Protein AF-A0A9W8FJX2-F1 (afdb_monomer_lite)

Sequence (153 aa):
MESRVFHNTRHTEKTTVYKQEPRLASATIDRETVQAELVVGYPPFFERYTSQVAIERPWRITATAAPNGGIFKHMKTVWEFAETRSDMSSAPSGLVARTCSTKEAHAQTLVRFTIEYEFVSVLHAQAASLVFDKMAKTNLAAYLDRCRELYDK

pLDDT: mean 77.76, std 15.72, range [42.59, 96.56]

Foldseek 3Di:
DDKAWDPPFKDWDWDFDDDPDDDDDTDIWIKIWTKMWDWDDDPPDTDIFIWIWIQTPPFKIKTWTDPPGTQWNTKIKMKGKDWDFPPDDDDPPDDPCPDDDDPDRDTDIDIDIDMDTDGPDPVCVVVCVVCVVVSSVVVVVVVVVVCCVVPVD

Structure (mmCIF, N/CA/C/O backbone):
data_AF-A0A9W8FJX2-F1
#
_entry.id   AF-A0A9W8FJX2-F1
#
loop_
_atom_site.group_PDB
_atom_site.id
_atom_site.type_symbol
_atom_site.label_atom_id
_atom_site.label_alt_id
_atom_site.label_comp_id
_atom_site.label_asym_id
_atom_site.label_entity_id
_atom_site.label_seq_id
_atom_site.pdbx_PDB_ins_code
_atom_site.Cartn_x
_atom_site.Cartn_y
_atom_site.Cartn_z
_atom_site.occupancy
_atom_site.B_iso_or_equiv
_atom_site.auth_seq_id
_atom_site.auth_comp_id
_atom_site.auth_asym_id
_atom_site.auth_atom_id
_atom_site.pdbx_PDB_model_num
ATOM 1 N N . MET A 1 1 ? -9.880 -13.824 -0.029 1.00 56.34 1 MET A N 1
ATOM 2 C CA . MET A 1 1 ? -10.154 -12.462 0.480 1.00 56.34 1 MET A CA 1
ATOM 3 C C . MET A 1 1 ? -9.655 -11.515 -0.584 1.00 56.34 1 MET A C 1
ATOM 5 O O . MET A 1 1 ? -8.465 -11.542 -0.859 1.00 56.34 1 MET A O 1
ATOM 9 N N . GLU A 1 2 ? -10.547 -10.793 -1.253 1.00 70.62 2 GLU A N 1
ATOM 10 C CA . GLU A 1 2 ? -10.183 -9.996 -2.428 1.00 70.62 2 GLU A CA 1
ATOM 11 C C . GLU A 1 2 ? -10.366 -8.510 -2.135 1.00 70.62 2 GLU A C 1
ATOM 13 O O . GLU A 1 2 ? -11.401 -8.097 -1.613 1.00 70.62 2 GLU A O 1
ATOM 18 N N . SER A 1 3 ? -9.340 -7.725 -2.461 1.00 79.50 3 SER A N 1
ATOM 19 C CA . SER A 1 3 ? -9.429 -6.268 -2.536 1.00 79.50 3 SER A CA 1
ATOM 20 C C . SER A 1 3 ? -10.190 -5.873 -3.804 1.00 79.50 3 SER A C 1
ATOM 22 O O . SER A 1 3 ? -10.051 -6.529 -4.839 1.00 79.50 3 SER A O 1
ATOM 24 N N . ARG A 1 4 ? -10.970 -4.789 -3.758 1.00 87.56 4 ARG A N 1
ATOM 25 C CA . ARG A 1 4 ? -11.827 -4.362 -4.877 1.00 87.56 4 ARG A CA 1
ATOM 26 C C . ARG A 1 4 ? -11.644 -2.885 -5.195 1.00 87.56 4 ARG A C 1
ATOM 28 O O . ARG A 1 4 ? -11.802 -2.038 -4.327 1.00 87.56 4 ARG A O 1
ATOM 35 N N . VAL A 1 5 ? -11.404 -2.562 -6.464 1.00 87.06 5 VAL A N 1
ATOM 36 C CA . VAL A 1 5 ? -11.401 -1.172 -6.951 1.00 87.06 5 VAL A CA 1
ATOM 37 C C . VAL A 1 5 ? -12.836 -0.706 -7.220 1.00 87.06 5 VAL A C 1
ATOM 39 O O . VAL A 1 5 ? -13.631 -1.413 -7.851 1.00 87.06 5 VAL A O 1
ATOM 42 N N . PHE A 1 6 ? -13.189 0.494 -6.766 1.00 87.38 6 PHE A N 1
ATOM 43 C CA . PHE A 1 6 ? -14.484 1.103 -7.049 1.00 87.38 6 PHE A CA 1
ATOM 44 C C . PHE A 1 6 ? -14.481 1.721 -8.446 1.00 87.38 6 PHE A C 1
ATOM 46 O O . PHE A 1 6 ? -13.734 2.651 -8.744 1.00 87.38 6 PHE A O 1
ATOM 53 N N . HIS A 1 7 ? -15.343 1.200 -9.317 1.00 79.81 7 HIS A N 1
ATOM 54 C CA . HIS A 1 7 ? -15.249 1.408 -10.764 1.00 79.81 7 HIS A CA 1
ATOM 55 C C . HIS A 1 7 ? -15.545 2.861 -11.190 1.00 79.81 7 HIS A C 1
ATOM 57 O O . HIS A 1 7 ? -15.069 3.298 -12.231 1.00 79.81 7 HIS A O 1
ATOM 63 N N . ASN A 1 8 ? -16.241 3.634 -10.347 1.00 81.38 8 ASN A N 1
ATOM 64 C CA . ASN A 1 8 ? -16.649 5.019 -10.622 1.00 81.38 8 ASN A CA 1
ATOM 65 C C . ASN A 1 8 ? -15.775 6.070 -9.916 1.00 81.38 8 ASN A C 1
ATOM 67 O O . ASN A 1 8 ? -16.187 7.215 -9.766 1.00 81.38 8 ASN A O 1
ATOM 71 N N . THR A 1 9 ? -14.591 5.685 -9.435 1.00 83.75 9 THR A N 1
ATOM 72 C CA . THR A 1 9 ? -13.710 6.573 -8.650 1.00 83.75 9 THR A CA 1
ATOM 73 C C . THR A 1 9 ? -12.393 6.888 -9.351 1.00 83.75 9 THR A C 1
ATOM 75 O O . THR A 1 9 ? -11.516 7.519 -8.765 1.00 83.75 9 THR A O 1
ATOM 78 N N . ARG A 1 10 ? -12.248 6.439 -10.604 1.00 87.00 10 ARG A N 1
ATOM 79 C CA . ARG A 1 10 ? -11.054 6.661 -11.414 1.00 87.00 10 ARG A CA 1
ATOM 80 C C . ARG A 1 10 ? -11.005 8.100 -11.917 1.00 87.00 10 ARG A C 1
ATOM 82 O O . ARG A 1 10 ? -11.896 8.534 -12.640 1.00 87.00 10 ARG A O 1
ATOM 89 N N . HIS A 1 11 ? -9.922 8.791 -11.594 1.00 86.62 11 HIS A N 1
ATOM 90 C CA . HIS A 1 11 ? -9.579 10.103 -12.124 1.00 86.62 11 HIS A CA 1
ATOM 91 C C . HIS A 1 11 ? -8.160 10.068 -12.701 1.00 86.62 11 HIS A C 1
ATOM 93 O O . HIS A 1 11 ? -7.304 9.328 -12.216 1.00 86.62 11 HIS A O 1
ATOM 99 N N . THR A 1 12 ? -7.894 10.836 -13.756 1.00 83.94 12 THR A N 1
ATOM 100 C CA . THR A 1 12 ? -6.582 10.874 -14.416 1.00 83.94 12 THR A CA 1
ATOM 101 C C . THR A 1 12 ? -6.168 12.313 -14.675 1.00 83.94 12 THR A C 1
ATOM 103 O O . THR A 1 12 ? -6.967 13.125 -15.128 1.00 83.94 12 THR A O 1
ATOM 106 N N . GLU A 1 13 ? -4.908 12.616 -14.397 1.00 84.25 13 GLU A N 1
ATOM 107 C CA . GLU A 1 13 ? -4.288 13.921 -14.574 1.00 84.25 13 GLU A CA 1
ATOM 108 C C . GLU A 1 13 ? -2.930 13.732 -15.265 1.00 84.25 13 GLU A C 1
ATOM 110 O O . GLU A 1 13 ? -2.184 12.806 -14.941 1.00 84.25 13 GLU A O 1
ATOM 115 N N . LYS A 1 14 ? -2.611 14.597 -16.232 1.00 79.62 14 LYS A N 1
ATOM 116 C CA . LYS A 1 14 ? -1.293 14.642 -16.877 1.00 79.62 14 LYS A CA 1
ATOM 117 C C . LYS A 1 14 ? -0.613 15.949 -16.508 1.00 79.62 14 LYS A C 1
ATOM 119 O O . LYS A 1 14 ? -1.107 17.016 -16.865 1.00 79.62 14 LYS A O 1
ATOM 124 N N . THR A 1 15 ? 0.531 15.871 -15.841 1.00 74.56 15 THR A N 1
ATOM 125 C CA . THR A 1 15 ? 1.327 17.053 -15.496 1.00 74.56 15 THR A CA 1
ATOM 126 C C . THR A 1 15 ? 2.642 17.014 -16.262 1.00 74.56 15 THR A C 1
ATOM 128 O O . THR A 1 15 ? 3.440 16.089 -16.106 1.00 74.56 15 THR A O 1
ATOM 131 N N . THR A 1 16 ? 2.887 18.028 -17.092 1.00 70.88 16 THR A N 1
ATOM 132 C CA . THR A 1 16 ? 4.189 18.224 -17.741 1.00 70.88 16 THR A CA 1
ATOM 133 C C . THR A 1 16 ? 5.070 19.043 -16.812 1.00 70.88 16 THR A C 1
ATOM 135 O O . THR A 1 16 ? 4.815 20.226 -16.591 1.00 70.88 16 THR A O 1
ATOM 138 N N . VAL A 1 17 ? 6.108 18.418 -16.258 1.00 67.31 17 VAL A N 1
ATOM 139 C CA . VAL A 1 17 ? 7.098 19.117 -15.439 1.00 67.31 17 VAL A CA 1
ATOM 140 C C . VAL A 1 17 ? 8.199 19.633 -16.360 1.00 67.31 17 VAL A C 1
ATOM 142 O O . VAL A 1 17 ? 8.946 18.858 -16.964 1.00 67.31 17 VAL A O 1
ATOM 145 N N . TYR A 1 18 ? 8.303 20.955 -16.468 1.00 53.72 18 TYR A N 1
ATOM 146 C CA . TYR A 1 18 ? 9.411 21.607 -17.159 1.00 53.72 18 TYR A CA 1
ATOM 147 C C . TYR A 1 18 ? 10.620 21.651 -16.221 1.00 53.72 18 TYR A C 1
ATOM 149 O O . TYR A 1 18 ? 10.575 22.296 -15.174 1.00 53.72 18 TYR A O 1
ATOM 157 N N . LYS A 1 19 ? 11.710 20.964 -16.580 1.00 56.81 19 LYS A N 1
ATOM 158 C CA . LYS A 1 19 ? 13.000 21.168 -15.912 1.00 56.81 19 LYS A CA 1
ATOM 159 C C . LYS A 1 19 ? 13.589 22.492 -16.389 1.00 56.81 19 LYS A C 1
ATOM 161 O O . LYS A 1 19 ? 13.761 22.709 -17.584 1.00 56.81 19 LYS A O 1
ATOM 166 N N . GLN A 1 20 ? 13.892 23.372 -15.445 1.00 45.81 20 GLN A N 1
ATOM 167 C CA . GLN A 1 20 ? 14.436 24.703 -15.689 1.00 45.81 20 GLN A CA 1
ATOM 168 C C . GLN A 1 20 ? 15.954 24.619 -15.943 1.00 45.81 20 GLN A C 1
ATOM 170 O O . GLN A 1 20 ? 16.742 25.130 -15.166 1.00 45.81 20 GLN A O 1
ATOM 175 N N . GLU A 1 21 ? 16.363 23.922 -17.006 1.00 51.66 21 GLU A N 1
ATOM 176 C CA . GLU A 1 21 ? 17.735 23.873 -17.538 1.00 51.66 21 GLU A CA 1
ATOM 177 C C . GLU A 1 21 ? 17.668 23.486 -19.032 1.00 51.66 21 GLU A C 1
ATOM 179 O O . GLU A 1 21 ? 16.953 22.547 -19.386 1.00 51.66 21 GLU A O 1
ATOM 184 N N . PRO A 1 22 ? 18.392 24.162 -19.945 1.00 49.38 22 PRO A N 1
ATOM 185 C CA . PRO A 1 22 ? 18.085 24.159 -21.382 1.00 49.38 22 PRO A CA 1
ATOM 186 C C . PRO A 1 22 ? 18.428 22.862 -22.151 1.00 49.38 22 PRO A C 1
ATOM 188 O O . PRO A 1 22 ? 18.486 22.893 -23.378 1.00 49.38 22 PRO A O 1
ATOM 191 N N . ARG A 1 23 ? 18.681 21.720 -21.488 1.00 47.72 23 ARG A N 1
ATOM 192 C CA . ARG A 1 23 ? 19.114 20.476 -22.167 1.00 47.72 23 ARG A CA 1
ATOM 193 C C . ARG A 1 23 ? 18.484 19.152 -21.723 1.00 47.72 23 ARG A C 1
ATOM 195 O O . ARG A 1 23 ? 18.880 18.127 -22.268 1.00 47.72 23 ARG A O 1
ATOM 202 N N . LEU A 1 24 ? 17.506 19.108 -20.817 1.00 50.69 24 LEU A N 1
ATOM 203 C CA . LEU A 1 24 ? 16.861 17.832 -20.462 1.00 50.69 24 LEU A CA 1
ATOM 204 C C . LEU A 1 24 ? 15.349 17.852 -20.690 1.00 50.69 24 LEU A C 1
ATOM 206 O O . LEU A 1 24 ? 14.656 18.776 -20.281 1.00 50.69 24 LEU A O 1
ATOM 210 N N . ALA A 1 25 ? 14.880 16.798 -21.363 1.00 54.34 25 ALA A N 1
ATOM 211 C CA . ALA A 1 25 ? 13.507 16.565 -21.791 1.00 54.34 25 ALA A CA 1
ATOM 212 C C . ALA A 1 25 ? 12.464 16.852 -20.696 1.00 54.34 25 ALA A C 1
ATOM 214 O O . ALA A 1 25 ? 12.661 16.524 -19.524 1.00 54.34 25 ALA A O 1
ATOM 215 N N . SER A 1 26 ? 11.328 17.426 -21.100 1.00 58.50 26 SER A N 1
ATOM 216 C CA . SER A 1 26 ? 10.133 17.544 -20.264 1.00 58.50 26 SER A CA 1
ATOM 217 C C . SER A 1 26 ? 9.670 16.154 -19.828 1.00 58.50 26 SER A C 1
ATOM 219 O O . SER A 1 26 ? 9.426 15.296 -20.678 1.00 58.50 26 SER A O 1
ATOM 221 N N . ALA A 1 27 ? 9.533 15.928 -18.523 1.00 66.50 27 ALA A N 1
ATOM 222 C CA . ALA A 1 27 ? 8.962 14.690 -18.009 1.00 66.50 27 ALA A CA 1
ATOM 223 C C . ALA A 1 27 ? 7.443 14.861 -17.887 1.00 66.50 27 ALA A C 1
ATOM 225 O O . ALA A 1 27 ? 6.967 15.754 -17.183 1.00 66.50 27 ALA A O 1
ATOM 226 N N . THR A 1 28 ? 6.680 14.018 -18.579 1.00 70.69 28 THR A N 1
ATOM 227 C CA . THR A 1 28 ? 5.230 13.917 -18.385 1.00 70.69 28 THR A CA 1
ATOM 228 C C . THR A 1 28 ? 4.962 12.885 -17.300 1.00 70.69 28 THR A C 1
ATOM 230 O O . THR A 1 28 ? 5.368 11.732 -17.434 1.00 70.69 28 THR A O 1
ATOM 233 N N . ILE A 1 29 ? 4.293 13.300 -16.227 1.00 75.88 29 ILE A N 1
ATOM 234 C CA . ILE A 1 29 ? 3.828 12.397 -15.176 1.00 75.88 29 ILE A CA 1
ATOM 235 C C . ILE A 1 29 ? 2.350 12.124 -15.433 1.00 75.88 29 ILE A C 1
ATOM 237 O O . ILE A 1 29 ? 1.520 13.034 -15.369 1.00 75.88 29 ILE A O 1
ATOM 241 N N . ASP A 1 30 ? 2.037 10.863 -15.723 1.00 85.31 30 ASP A N 1
ATOM 242 C CA . ASP A 1 30 ? 0.665 10.374 -15.793 1.00 85.31 30 ASP A CA 1
ATOM 243 C C . ASP A 1 30 ? 0.250 9.925 -14.389 1.00 85.31 30 ASP A C 1
ATOM 245 O O . ASP A 1 30 ? 0.770 8.933 -13.857 1.00 85.31 30 ASP A O 1
ATOM 249 N N . ARG A 1 31 ? -0.680 10.668 -13.784 1.00 90.38 31 ARG A N 1
ATOM 250 C CA . ARG A 1 31 ? -1.225 10.378 -12.461 1.00 90.38 31 ARG A CA 1
ATOM 251 C C . ARG A 1 31 ? -2.652 9.870 -12.581 1.00 90.38 31 ARG A C 1
ATOM 253 O O . ARG A 1 31 ? -3.509 10.504 -13.183 1.00 90.38 31 ARG A O 1
ATOM 260 N N . GLU A 1 32 ? -2.925 8.735 -11.963 1.00 93.12 32 GLU A N 1
ATOM 261 C CA . GLU A 1 32 ? -4.256 8.145 -11.868 1.00 93.12 32 GLU A CA 1
ATOM 262 C C . GLU A 1 32 ? -4.623 8.001 -10.391 1.00 93.12 32 GLU A C 1
ATOM 264 O O . GLU A 1 32 ? -3.797 7.578 -9.586 1.00 93.12 32 GLU A O 1
ATOM 269 N N . THR A 1 33 ? -5.845 8.349 -10.007 1.00 93.19 33 THR A N 1
ATOM 270 C CA . THR A 1 33 ? -6.354 8.097 -8.658 1.00 93.19 33 THR A CA 1
ATOM 271 C C . THR A 1 33 ? -7.600 7.232 -8.722 1.00 93.19 33 THR A C 1
ATOM 273 O O . THR A 1 33 ? -8.446 7.417 -9.589 1.00 93.19 33 THR A O 1
ATOM 276 N N . VAL A 1 34 ? -7.702 6.259 -7.821 1.00 94.12 34 VAL A N 1
ATOM 277 C CA . VAL A 1 34 ? -8.862 5.372 -7.661 1.00 94.12 34 VAL A CA 1
ATOM 278 C C . VAL A 1 34 ? -9.133 5.167 -6.178 1.00 94.12 34 VAL A C 1
ATOM 280 O O . VAL A 1 34 ? -8.220 5.266 -5.361 1.00 94.12 34 VAL A O 1
ATOM 283 N N . GLN A 1 35 ? -10.364 4.850 -5.810 1.00 93.38 35 GLN A N 1
ATOM 284 C CA . GLN A 1 35 ? -10.663 4.310 -4.491 1.00 93.38 35 GLN A CA 1
ATOM 285 C C . GLN A 1 35 ? -10.756 2.792 -4.567 1.00 93.38 35 GLN A C 1
ATOM 287 O O . GLN A 1 35 ? -11.317 2.228 -5.511 1.00 93.38 35 GLN A O 1
ATOM 292 N N . ALA A 1 36 ? -10.198 2.128 -3.566 1.00 91.50 36 ALA A N 1
ATOM 293 C CA . ALA A 1 36 ? -10.227 0.684 -3.459 1.00 91.50 36 ALA A CA 1
ATOM 294 C C . ALA A 1 36 ? -10.522 0.264 -2.025 1.00 91.50 36 ALA A C 1
ATOM 296 O O . ALA A 1 36 ? -9.996 0.833 -1.072 1.00 91.50 36 ALA A O 1
ATOM 297 N N . GLU A 1 37 ? -11.340 -0.764 -1.880 1.00 90.50 37 GLU A N 1
ATOM 298 C CA . GLU A 1 37 ? -11.462 -1.508 -0.643 1.00 90.50 37 GLU A CA 1
ATOM 299 C C . GLU A 1 37 ? -10.275 -2.465 -0.533 1.00 90.50 37 GLU A C 1
ATOM 301 O O . GLU A 1 37 ? -10.072 -3.326 -1.395 1.00 90.50 37 GLU A O 1
ATOM 306 N N . LEU A 1 38 ? -9.482 -2.293 0.518 1.00 87.31 38 LEU A N 1
ATOM 307 C CA . LEU A 1 38 ? -8.322 -3.112 0.823 1.00 87.31 38 LEU A CA 1
ATOM 308 C C . LEU A 1 38 ? -8.612 -3.962 2.055 1.00 87.31 38 LEU A C 1
ATOM 310 O O . LEU A 1 38 ? -9.261 -3.517 3.002 1.00 87.31 38 LEU A O 1
ATOM 314 N N . VAL A 1 39 ? -8.101 -5.189 2.043 1.00 82.00 39 VAL A N 1
ATOM 315 C CA . VAL A 1 39 ? -8.193 -6.109 3.177 1.00 82.00 39 VAL A CA 1
ATOM 316 C C . VAL A 1 39 ? -6.795 -6.351 3.729 1.00 82.00 39 VAL A C 1
ATOM 318 O O . VAL A 1 39 ? -5.887 -6.741 2.996 1.00 82.00 39 VAL A O 1
ATOM 321 N N . VAL A 1 40 ? -6.628 -6.150 5.032 1.00 75.88 40 VAL A N 1
ATOM 322 C CA . VAL A 1 40 ? -5.454 -6.593 5.785 1.00 75.88 40 VAL A CA 1
ATOM 323 C C . VAL A 1 40 ? -5.870 -7.812 6.593 1.00 75.88 40 VAL A C 1
ATOM 325 O O . VAL A 1 40 ? -6.675 -7.714 7.515 1.00 75.88 40 VAL A O 1
ATOM 328 N N . GLY A 1 41 ? -5.343 -8.974 6.206 1.00 68.25 41 GLY A N 1
ATOM 329 C CA . GLY A 1 41 ? -5.579 -10.239 6.891 1.00 68.25 41 GLY A CA 1
ATOM 330 C C . GLY A 1 41 ? -4.305 -10.745 7.549 1.00 68.25 41 GLY A C 1
ATOM 331 O O . GLY A 1 41 ? -3.390 -11.193 6.863 1.00 68.25 41 GLY A O 1
ATOM 332 N N . TYR A 1 42 ? -4.251 -10.698 8.875 1.00 65.00 42 TYR A N 1
ATOM 333 C CA . TYR A 1 42 ? -3.224 -11.364 9.660 1.00 65.00 42 TYR A CA 1
ATOM 334 C C . TYR A 1 42 ? -3.765 -11.681 11.060 1.00 65.00 42 TYR A C 1
ATOM 336 O O . TYR A 1 42 ? -4.032 -10.743 11.805 1.00 65.00 42 TYR A O 1
ATOM 344 N N . PRO A 1 43 ? -3.890 -12.956 11.473 1.00 59.72 43 PRO A N 1
ATOM 345 C CA . PRO A 1 43 ? -4.413 -13.301 12.794 1.00 59.72 43 PRO A CA 1
ATOM 346 C C . PRO A 1 43 ? -3.708 -12.530 13.930 1.00 59.72 43 PRO A C 1
ATOM 348 O O . PRO A 1 43 ? -2.478 -12.572 14.006 1.00 59.72 43 PRO A O 1
ATOM 351 N N . PRO A 1 44 ? -4.446 -11.838 14.821 1.00 61.06 44 PRO A N 1
ATOM 352 C CA . PRO A 1 44 ? -5.905 -11.872 14.992 1.00 61.06 44 PRO A CA 1
ATOM 353 C C . PRO A 1 44 ? -6.703 -10.823 14.185 1.00 61.06 44 PRO A C 1
ATOM 355 O O . PRO A 1 44 ? -7.926 -10.795 14.288 1.00 61.06 44 PRO A O 1
ATOM 358 N N . PHE A 1 45 ? -6.059 -9.959 13.402 1.00 67.25 45 PHE A N 1
ATOM 359 C CA . PHE A 1 45 ? -6.696 -8.853 12.685 1.00 67.25 45 PHE A CA 1
ATOM 360 C C . PHE A 1 45 ? -7.134 -9.239 11.276 1.00 67.25 45 PHE A C 1
ATOM 362 O O . PHE A 1 45 ? -6.339 -9.650 10.433 1.00 67.25 45 PHE A O 1
ATOM 369 N N . PHE A 1 46 ? -8.415 -9.038 11.004 1.00 75.88 46 PHE A N 1
ATOM 370 C CA . PHE A 1 46 ? -8.973 -9.089 9.663 1.00 75.88 46 PHE A CA 1
ATOM 371 C C . PHE A 1 46 ? -9.772 -7.818 9.463 1.00 75.88 46 PHE A C 1
ATOM 373 O O . PHE A 1 46 ? -10.942 -7.754 9.827 1.00 75.88 46 PHE A O 1
ATOM 380 N N . GLU A 1 47 ? -9.108 -6.802 8.924 1.00 78.56 47 GLU A N 1
ATOM 381 C CA . GLU A 1 47 ? -9.712 -5.492 8.740 1.00 78.56 47 GLU A CA 1
ATOM 382 C C . GLU A 1 47 ? -9.859 -5.178 7.261 1.00 78.56 47 GLU A C 1
ATOM 384 O O . GLU A 1 47 ? -8.950 -5.387 6.452 1.00 78.56 47 GLU A O 1
ATOM 389 N N . ARG A 1 48 ? -11.011 -4.617 6.928 1.00 86.94 48 ARG A N 1
ATOM 390 C CA . ARG A 1 48 ? -11.311 -4.062 5.622 1.00 86.94 48 ARG A CA 1
ATOM 391 C C . ARG A 1 48 ? -11.429 -2.554 5.758 1.00 86.94 48 ARG A C 1
ATOM 393 O O . ARG A 1 48 ? -12.174 -2.076 6.603 1.00 86.94 48 ARG A O 1
ATOM 400 N N . TYR A 1 49 ? -10.732 -1.820 4.904 1.00 87.38 49 TYR A N 1
ATOM 401 C CA . TYR A 1 49 ? -10.791 -0.364 4.883 1.00 87.38 49 TYR A CA 1
ATOM 402 C C . TYR A 1 49 ? -10.773 0.147 3.450 1.00 87.38 49 TYR A C 1
ATOM 404 O O . TYR A 1 49 ? -10.224 -0.475 2.541 1.00 87.38 49 TYR A O 1
ATOM 412 N N . THR A 1 50 ? -11.379 1.309 3.241 1.00 91.25 50 THR A N 1
ATOM 413 C CA . THR A 1 50 ? -11.299 1.998 1.953 1.00 91.25 50 THR A CA 1
ATOM 414 C C . THR A 1 50 ? -10.030 2.834 1.902 1.00 91.25 50 THR A C 1
ATOM 416 O O . THR A 1 50 ? -9.704 3.535 2.857 1.00 91.25 50 THR A O 1
ATOM 419 N N . SER A 1 51 ? -9.325 2.788 0.778 1.00 91.94 51 SER A N 1
ATOM 420 C CA . SER A 1 51 ? -8.138 3.585 0.510 1.00 91.94 51 SER A CA 1
ATOM 421 C C . SER A 1 51 ? -8.303 4.410 -0.759 1.00 91.94 51 SER A C 1
ATOM 423 O O . SER A 1 51 ? -8.823 3.932 -1.767 1.00 91.94 51 SER A O 1
ATOM 425 N N . GLN A 1 52 ? -7.815 5.648 -0.716 1.00 94.38 52 GLN A N 1
ATOM 426 C CA . GLN A 1 52 ? -7.502 6.420 -1.906 1.00 94.38 52 GLN A CA 1
ATOM 427 C C . GLN A 1 52 ? -6.125 5.983 -2.415 1.00 94.38 52 GLN A C 1
ATOM 429 O O . GLN A 1 52 ? -5.108 6.185 -1.752 1.00 94.38 52 GLN A O 1
ATOM 434 N N . VAL A 1 53 ? -6.102 5.398 -3.606 1.00 94.94 53 VAL A N 1
ATOM 435 C CA . VAL A 1 53 ? -4.898 4.947 -4.297 1.00 94.94 53 VAL A CA 1
ATOM 436 C C . VAL A 1 53 ? -4.534 5.972 -5.363 1.00 94.94 53 VAL A C 1
ATOM 438 O O . VAL A 1 53 ? -5.367 6.332 -6.189 1.00 94.94 53 VAL A O 1
ATOM 441 N N . ALA A 1 54 ? -3.295 6.444 -5.341 1.00 95.19 54 ALA A N 1
ATOM 442 C CA . ALA A 1 54 ? -2.681 7.279 -6.358 1.00 95.19 54 ALA A CA 1
ATOM 443 C C . ALA A 1 54 ? -1.575 6.485 -7.058 1.00 95.19 54 ALA A C 1
ATOM 445 O O . ALA A 1 54 ? -0.725 5.882 -6.408 1.00 95.19 54 ALA A O 1
ATOM 446 N N . ILE A 1 55 ? -1.591 6.495 -8.381 1.00 94.19 55 ILE A N 1
ATOM 447 C CA . ILE A 1 55 ? -0.664 5.793 -9.259 1.00 94.19 55 ILE A CA 1
ATOM 448 C C . ILE A 1 55 ? 0.053 6.866 -10.071 1.00 94.19 55 ILE A C 1
ATOM 450 O O . ILE A 1 55 ? -0.571 7.565 -10.864 1.00 94.19 55 ILE A O 1
ATOM 454 N N . GLU A 1 56 ? 1.353 6.997 -9.866 1.00 93.19 56 GLU A N 1
ATOM 455 C CA . GLU A 1 56 ? 2.251 7.865 -10.623 1.00 93.19 56 GLU A CA 1
ATOM 456 C C . GLU A 1 56 ? 3.097 6.966 -11.523 1.00 93.19 56 GLU A C 1
ATOM 458 O O . GLU A 1 56 ? 4.016 6.272 -11.072 1.00 93.19 56 GLU A O 1
ATOM 463 N N . ARG A 1 57 ? 2.740 6.907 -12.806 1.00 87.12 57 ARG A N 1
ATOM 464 C CA . ARG A 1 57 ? 3.380 5.967 -13.727 1.00 87.12 57 ARG A CA 1
ATOM 465 C C . ARG A 1 57 ? 4.755 6.472 -14.175 1.00 87.12 57 ARG A C 1
ATOM 467 O O . ARG A 1 57 ? 4.883 7.662 -14.454 1.00 87.12 57 ARG A O 1
ATOM 474 N N . PRO A 1 58 ? 5.728 5.560 -14.382 1.00 87.94 58 PRO A N 1
ATOM 475 C CA . PRO A 1 58 ? 5.729 4.123 -14.041 1.00 87.94 58 PRO A CA 1
ATOM 476 C C . PRO A 1 58 ? 6.197 3.761 -12.616 1.00 87.94 58 PRO A C 1
ATOM 478 O O . PRO A 1 58 ? 6.187 2.583 -12.273 1.00 87.94 58 PRO A O 1
ATOM 481 N N . TRP A 1 59 ? 6.654 4.714 -11.803 1.00 90.06 59 TRP A N 1
ATOM 482 C CA . TRP A 1 59 ? 7.551 4.404 -10.681 1.00 90.06 59 TRP A CA 1
ATOM 483 C C . TRP A 1 59 ? 6.912 4.382 -9.293 1.00 90.06 59 TRP A C 1
ATOM 485 O O . TRP A 1 59 ? 7.582 3.917 -8.376 1.00 90.06 59 TRP A O 1
ATOM 495 N N . ARG A 1 60 ? 5.687 4.880 -9.069 1.00 93.62 60 ARG A N 1
ATOM 496 C CA . ARG A 1 60 ? 5.153 4.981 -7.698 1.00 93.62 60 ARG A CA 1
ATOM 497 C C . ARG A 1 60 ? 3.658 4.713 -7.583 1.00 93.62 60 ARG A C 1
ATOM 499 O O . ARG A 1 60 ? 2.853 5.170 -8.387 1.00 93.62 60 ARG A O 1
ATOM 506 N N . ILE A 1 61 ? 3.279 4.012 -6.518 1.00 95.75 61 ILE A N 1
ATOM 507 C CA . ILE A 1 61 ? 1.890 3.824 -6.094 1.00 95.75 61 ILE A CA 1
ATOM 508 C C . ILE A 1 61 ? 1.794 4.177 -4.612 1.00 95.75 61 ILE A C 1
ATOM 510 O O . ILE A 1 61 ? 2.531 3.634 -3.796 1.00 95.75 61 ILE A O 1
ATOM 514 N N . THR A 1 62 ? 0.870 5.063 -4.256 1.00 96.56 62 THR A N 1
ATOM 515 C CA . THR A 1 62 ? 0.576 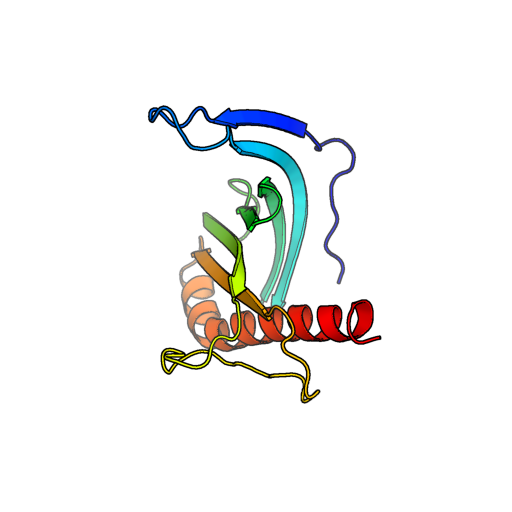5.437 -2.868 1.00 96.56 62 THR A CA 1
ATOM 516 C C . THR A 1 62 ? -0.870 5.097 -2.557 1.00 96.56 62 THR A C 1
ATOM 518 O O . THR A 1 62 ? -1.767 5.605 -3.217 1.00 96.56 62 THR A O 1
ATOM 521 N N . ALA A 1 63 ? -1.115 4.274 -1.545 1.00 94.81 63 ALA A N 1
ATOM 522 C CA . ALA A 1 63 ? -2.454 3.988 -1.046 1.00 94.81 63 ALA A CA 1
ATOM 523 C C . ALA A 1 63 ? -2.582 4.547 0.370 1.00 94.81 63 ALA A C 1
ATOM 525 O O . ALA A 1 63 ? -1.825 4.149 1.250 1.00 94.81 63 ALA A O 1
ATOM 526 N N . THR A 1 64 ? -3.516 5.471 0.578 1.00 94.62 64 THR A N 1
ATOM 527 C CA . THR A 1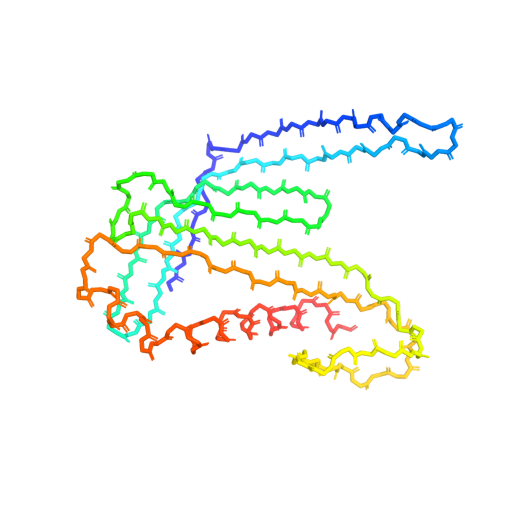 64 ? -3.796 6.087 1.882 1.00 94.62 64 THR A CA 1
ATOM 528 C C . THR A 1 64 ? -5.204 5.709 2.312 1.00 94.62 64 THR A C 1
ATOM 530 O O . THR A 1 64 ? -6.139 5.844 1.521 1.00 94.62 64 THR A O 1
ATOM 533 N N . ALA A 1 65 ? -5.383 5.199 3.527 1.00 91.81 65 ALA A N 1
ATOM 534 C CA . ALA A 1 65 ? -6.704 4.892 4.062 1.00 91.81 65 ALA A CA 1
ATOM 535 C C . ALA A 1 65 ? -7.560 6.160 4.160 1.00 91.81 65 ALA A C 1
ATOM 537 O O . ALA A 1 65 ? -7.077 7.233 4.529 1.00 91.81 65 ALA A O 1
ATOM 538 N N . ALA A 1 66 ? -8.837 6.030 3.813 1.00 87.75 66 ALA A N 1
ATOM 539 C CA . ALA A 1 66 ? -9.805 7.096 3.983 1.00 87.75 66 ALA A CA 1
ATOM 540 C C . ALA A 1 66 ? -9.971 7.419 5.482 1.00 87.75 66 ALA A C 1
ATOM 542 O O . ALA A 1 66 ? -9.924 6.505 6.314 1.00 87.75 66 ALA A O 1
ATOM 543 N N . PRO A 1 67 ? -10.195 8.695 5.842 1.00 81.38 67 PRO A N 1
ATOM 544 C CA . PRO A 1 67 ? -10.485 9.070 7.220 1.00 81.38 67 PRO A CA 1
ATOM 545 C C . PRO A 1 67 ? -11.676 8.279 7.772 1.00 81.38 67 PRO A C 1
ATOM 547 O O . PRO A 1 67 ? -12.645 8.038 7.054 1.00 81.38 67 PRO A O 1
ATOM 550 N N . ASN A 1 68 ? -11.618 7.914 9.055 1.00 76.12 68 ASN A N 1
ATOM 551 C CA . ASN A 1 68 ? -12.697 7.232 9.786 1.00 76.12 68 ASN A CA 1
ATOM 552 C C . ASN A 1 68 ? -13.121 5.863 9.208 1.00 76.12 68 ASN A C 1
ATOM 554 O O . ASN A 1 68 ? -14.197 5.366 9.531 1.00 76.12 68 ASN A O 1
ATOM 558 N N . GLY A 1 69 ? -12.298 5.251 8.353 1.00 69.44 69 GLY A N 1
ATOM 559 C CA . GLY A 1 69 ? -12.644 4.040 7.605 1.00 69.44 69 GLY A CA 1
ATOM 560 C C . GLY A 1 69 ? -12.385 2.702 8.307 1.00 69.44 69 GLY A C 1
ATOM 561 O O . GLY A 1 69 ? -12.366 1.693 7.608 1.00 69.44 69 GLY A O 1
ATOM 562 N N . GLY A 1 70 ? -12.131 2.675 9.623 1.00 77.75 70 GLY A N 1
ATOM 563 C CA . GLY A 1 70 ? -11.865 1.440 10.377 1.00 77.75 70 GLY A CA 1
ATOM 564 C C . GLY A 1 70 ? -10.986 1.648 11.615 1.00 77.75 70 GLY A C 1
ATOM 565 O O . GLY A 1 70 ? -10.966 2.727 12.209 1.00 77.75 70 GLY A O 1
ATOM 566 N N . ILE A 1 71 ? -10.219 0.621 11.990 1.00 82.75 71 ILE A N 1
ATOM 567 C CA . ILE A 1 71 ? -9.296 0.645 13.150 1.00 82.75 71 ILE A CA 1
ATOM 568 C C . ILE A 1 71 ? -8.066 1.556 12.979 1.00 82.75 71 ILE A C 1
ATOM 570 O O . ILE A 1 71 ? -7.321 1.781 13.938 1.00 82.75 71 ILE A O 1
ATOM 574 N N . PHE A 1 72 ? -7.827 2.061 11.768 1.00 84.88 72 PHE A N 1
ATOM 575 C CA . PHE A 1 72 ? -6.677 2.894 11.438 1.00 84.88 72 PHE A CA 1
ATOM 576 C C . PHE A 1 72 ? -7.023 4.374 11.594 1.00 84.88 72 PHE A C 1
ATOM 578 O O . PHE A 1 72 ? -7.879 4.905 10.890 1.00 84.88 72 PHE A O 1
ATOM 585 N N . LYS A 1 73 ? -6.295 5.061 12.475 1.00 88.31 73 LYS A N 1
ATOM 586 C CA . LYS A 1 73 ? -6.232 6.526 12.479 1.00 88.31 73 LYS A CA 1
ATOM 587 C C . LYS A 1 73 ? -5.431 7.022 11.275 1.00 88.31 73 LYS A C 1
ATOM 589 O O . LYS A 1 73 ? -5.772 8.035 10.671 1.00 88.31 73 LYS A O 1
ATOM 594 N N . HIS A 1 74 ? -4.390 6.278 10.916 1.00 89.25 74 HIS A N 1
ATOM 595 C CA . HIS A 1 74 ? -3.585 6.499 9.729 1.00 89.25 74 HIS A CA 1
ATOM 596 C C . HIS A 1 74 ? -3.138 5.152 9.159 1.00 89.25 74 HIS A C 1
ATOM 598 O O . HIS A 1 74 ? -2.758 4.254 9.904 1.00 89.25 74 HIS A O 1
ATOM 604 N N . MET A 1 75 ? -3.175 4.997 7.841 1.00 90.69 75 MET A N 1
ATOM 605 C CA . MET A 1 75 ? -2.565 3.864 7.148 1.00 90.69 75 MET A CA 1
ATOM 606 C C . MET A 1 75 ? -2.184 4.333 5.753 1.00 90.69 75 MET A C 1
ATOM 608 O O . MET A 1 75 ? -3.031 4.836 5.012 1.00 90.69 75 MET A O 1
ATOM 612 N N . LYS A 1 76 ? -0.913 4.189 5.405 1.00 93.00 76 LYS A N 1
ATOM 613 C CA . LYS A 1 76 ? -0.368 4.581 4.116 1.00 93.00 76 LYS A CA 1
ATOM 614 C C . LYS A 1 76 ? 0.668 3.566 3.670 1.00 93.00 76 LYS A C 1
ATOM 616 O O . LYS A 1 76 ? 1.598 3.245 4.400 1.00 93.00 76 LYS A O 1
ATOM 621 N N . THR A 1 77 ? 0.524 3.080 2.447 1.00 92.62 77 THR A N 1
ATOM 622 C CA . THR A 1 77 ? 1.519 2.220 1.808 1.00 92.62 77 THR A CA 1
ATOM 623 C C . THR A 1 77 ? 2.052 2.889 0.561 1.00 92.62 77 THR A C 1
ATOM 625 O O . THR A 1 77 ? 1.264 3.346 -0.269 1.00 92.62 77 THR A O 1
ATOM 628 N N . VAL A 1 78 ? 3.370 2.905 0.409 1.00 95.50 78 VAL A N 1
ATOM 629 C CA . VAL A 1 78 ? 4.046 3.426 -0.777 1.00 95.50 78 VAL A CA 1
ATOM 630 C C . VAL A 1 78 ? 4.847 2.299 -1.410 1.00 95.50 78 VAL A C 1
ATOM 632 O O . VAL A 1 78 ? 5.668 1.661 -0.751 1.00 95.50 78 VAL A O 1
ATOM 635 N N . TRP A 1 79 ? 4.593 2.070 -2.690 1.00 94.50 79 TRP A N 1
ATOM 636 C CA . TRP A 1 79 ? 5.377 1.201 -3.550 1.00 94.50 79 TRP A CA 1
ATOM 637 C C . TRP A 1 79 ? 6.151 2.069 -4.520 1.00 94.50 79 TRP A C 1
ATOM 639 O O . TRP A 1 79 ? 5.557 2.909 -5.197 1.00 94.50 79 TRP A O 1
ATOM 649 N N . GLU A 1 80 ? 7.457 1.860 -4.595 1.00 94.12 80 GLU A N 1
ATOM 650 C CA . GLU A 1 80 ? 8.325 2.556 -5.533 1.00 94.12 80 GLU A CA 1
ATOM 651 C C . GLU A 1 80 ? 9.150 1.557 -6.329 1.00 94.12 80 GLU A C 1
ATOM 653 O O . GLU A 1 80 ? 9.640 0.562 -5.790 1.00 94.12 80 GLU A O 1
ATOM 658 N N . PHE A 1 81 ? 9.316 1.853 -7.609 1.00 91.44 81 PHE A N 1
ATOM 659 C CA . PHE A 1 81 ? 9.980 1.004 -8.580 1.00 91.44 81 PHE A CA 1
ATOM 660 C C . PHE A 1 81 ? 11.082 1.808 -9.259 1.00 91.44 81 PHE A C 1
ATOM 662 O O . PHE A 1 81 ? 10.834 2.894 -9.786 1.00 91.44 81 PHE A O 1
ATOM 669 N N . ALA A 1 82 ? 12.298 1.275 -9.247 1.00 88.25 82 ALA A N 1
ATOM 670 C CA . ALA A 1 82 ? 13.443 1.873 -9.918 1.00 88.25 82 ALA A CA 1
ATOM 671 C C . ALA A 1 82 ? 14.171 0.822 -10.754 1.00 88.25 82 ALA A C 1
ATOM 673 O O . ALA A 1 82 ? 14.397 -0.298 -10.298 1.00 88.25 82 ALA A O 1
ATOM 674 N N . GLU A 1 83 ? 14.566 1.186 -11.970 1.00 84.12 83 GLU A N 1
ATOM 675 C CA . GLU A 1 83 ? 15.424 0.339 -12.793 1.00 84.12 83 GLU A CA 1
ATOM 676 C C . GLU A 1 83 ? 16.834 0.322 -12.193 1.00 84.12 83 GLU A C 1
ATOM 678 O O . GLU A 1 83 ? 17.436 1.365 -11.937 1.00 84.12 83 GLU A O 1
ATOM 683 N N . THR A 1 84 ? 17.360 -0.871 -11.948 1.00 77.06 84 THR A N 1
ATOM 684 C CA . THR A 1 84 ? 18.753 -1.096 -11.574 1.00 77.06 84 THR A CA 1
ATOM 685 C C . THR A 1 84 ? 19.429 -1.807 -12.729 1.00 77.06 84 THR A C 1
ATOM 687 O O . THR A 1 84 ? 19.056 -2.919 -13.109 1.00 77.06 84 THR A O 1
ATOM 690 N N . ARG A 1 85 ? 20.438 -1.156 -13.300 1.00 65.88 85 ARG A N 1
ATOM 691 C CA . ARG A 1 85 ? 21.340 -1.810 -14.241 1.00 65.88 85 ARG A CA 1
ATOM 692 C C . ARG A 1 85 ? 22.361 -2.567 -13.417 1.00 65.88 85 ARG A C 1
ATOM 694 O O . ARG A 1 85 ? 22.966 -2.004 -12.515 1.00 65.88 85 ARG A O 1
ATOM 701 N N . SER A 1 86 ? 22.508 -3.851 -13.698 1.00 56.81 86 SER A N 1
ATOM 702 C CA . SER A 1 86 ? 23.553 -4.681 -13.119 1.00 56.81 86 SER A CA 1
ATOM 703 C C . SER A 1 86 ? 24.891 -4.359 -13.790 1.00 56.81 86 SER A C 1
ATOM 705 O O . SER A 1 86 ? 25.483 -5.210 -14.449 1.00 56.81 86 SER A O 1
ATOM 707 N N . ASP A 1 87 ? 25.389 -3.128 -13.643 1.00 51.06 87 ASP A N 1
ATOM 708 C CA . ASP A 1 87 ? 26.834 -2.953 -13.691 1.00 51.06 87 ASP A CA 1
ATOM 709 C C . ASP A 1 87 ? 27.380 -3.413 -12.333 1.00 51.06 87 ASP A C 1
ATOM 711 O O . ASP A 1 87 ? 26.916 -3.038 -11.258 1.00 51.06 87 ASP A O 1
ATOM 715 N N . MET A 1 88 ? 28.279 -4.394 -12.354 1.00 51.34 88 MET A N 1
ATOM 716 C CA . MET A 1 88 ? 28.884 -4.904 -11.130 1.00 51.34 88 MET A CA 1
ATOM 717 C C . MET A 1 88 ? 29.642 -3.773 -10.427 1.00 51.34 88 MET A C 1
ATOM 719 O O . MET A 1 88 ? 30.774 -3.481 -10.792 1.00 51.34 88 MET A O 1
ATOM 723 N N . SER A 1 89 ? 29.063 -3.165 -9.395 1.00 48.66 89 SER A N 1
ATOM 724 C CA . SER A 1 89 ? 29.761 -2.775 -8.164 1.00 48.66 89 SER A CA 1
ATOM 725 C C . SER A 1 89 ? 28.790 -2.090 -7.201 1.00 48.66 89 SER A C 1
ATOM 727 O O . SER A 1 89 ? 28.094 -1.154 -7.561 1.00 48.66 89 SER A O 1
ATOM 729 N N . SER A 1 90 ? 28.781 -2.533 -5.942 1.00 48.09 90 SER A N 1
ATOM 730 C CA . SER A 1 90 ? 28.072 -1.927 -4.798 1.00 48.09 90 SER A CA 1
ATOM 731 C C . SER A 1 90 ? 26.553 -2.156 -4.678 1.00 48.09 90 SER A C 1
ATOM 733 O O . SER A 1 90 ? 25.749 -1.231 -4.666 1.00 48.09 90 SER A O 1
ATOM 735 N N . ALA A 1 91 ? 26.146 -3.406 -4.433 1.00 52.38 91 ALA A N 1
ATOM 736 C CA . ALA A 1 91 ? 24.884 -3.652 -3.732 1.00 52.38 91 ALA A CA 1
ATOM 737 C C . ALA A 1 91 ? 25.067 -3.340 -2.226 1.00 52.38 91 ALA A C 1
ATOM 739 O O . ALA A 1 91 ? 25.936 -3.950 -1.598 1.00 52.38 91 ALA A O 1
ATOM 740 N N . PRO A 1 92 ? 24.297 -2.418 -1.615 1.00 46.88 92 PRO A N 1
ATOM 741 C CA . PRO A 1 92 ? 24.333 -2.216 -0.171 1.00 46.88 92 PRO A CA 1
ATOM 742 C C . PRO A 1 92 ? 23.745 -3.433 0.561 1.00 46.88 92 PRO A C 1
ATOM 744 O O . PRO A 1 92 ? 22.646 -3.900 0.251 1.00 46.88 92 PRO A O 1
ATOM 747 N N . SER A 1 93 ? 24.490 -3.943 1.546 1.00 43.69 93 SER A N 1
ATOM 748 C CA . SER A 1 93 ? 24.091 -5.048 2.425 1.00 43.69 93 SER A CA 1
ATOM 749 C C . SER A 1 93 ? 22.775 -4.728 3.137 1.00 43.69 93 SER A C 1
ATOM 751 O O . SER A 1 93 ? 22.728 -3.858 4.002 1.00 43.69 93 SER A O 1
ATOM 753 N N . GLY A 1 94 ? 21.702 -5.431 2.771 1.00 50.75 94 GLY A N 1
ATOM 754 C CA . GLY A 1 94 ? 20.383 -5.278 3.398 1.00 50.75 94 GLY A CA 1
ATOM 755 C C . GLY A 1 94 ? 19.192 -5.627 2.503 1.00 50.75 94 GLY A C 1
ATOM 756 O O . GLY A 1 94 ? 18.076 -5.750 3.000 1.00 50.75 94 GLY A O 1
ATOM 757 N N . LEU A 1 95 ? 19.402 -5.812 1.197 1.00 51.28 95 LEU A N 1
ATOM 758 C CA . LEU A 1 95 ? 18.343 -6.192 0.262 1.00 51.28 95 LEU A CA 1
ATOM 759 C C . LEU A 1 95 ? 18.199 -7.713 0.150 1.00 51.28 95 LEU A C 1
ATOM 761 O O . LEU A 1 95 ? 19.154 -8.426 -0.152 1.00 51.28 95 LEU A O 1
ATOM 765 N N . VAL A 1 96 ? 16.970 -8.203 0.336 1.00 47.06 96 VAL A N 1
ATOM 766 C CA . VAL A 1 96 ? 16.565 -9.573 -0.010 1.00 47.06 96 VAL A CA 1
ATOM 767 C C . VAL A 1 96 ? 16.481 -9.664 -1.538 1.00 47.06 96 VAL A C 1
ATOM 769 O O . VAL A 1 96 ? 15.407 -9.620 -2.131 1.00 47.06 96 VAL A O 1
ATOM 772 N N . ALA A 1 97 ? 17.640 -9.721 -2.192 1.00 50.19 97 ALA A N 1
ATOM 773 C CA . ALA A 1 97 ? 17.750 -9.942 -3.625 1.00 50.19 97 ALA A CA 1
ATOM 774 C C . ALA A 1 97 ? 17.634 -11.445 -3.890 1.00 50.19 97 ALA A C 1
ATOM 776 O O . ALA A 1 97 ? 18.598 -12.199 -3.787 1.00 50.19 97 ALA A O 1
ATOM 777 N N . ARG A 1 98 ? 16.420 -11.900 -4.187 1.00 49.03 98 ARG A N 1
ATOM 778 C CA . ARG A 1 98 ? 16.168 -13.276 -4.616 1.00 49.03 98 ARG A CA 1
ATOM 779 C C . ARG A 1 98 ? 16.294 -13.291 -6.142 1.00 49.03 98 ARG A C 1
ATOM 781 O O . ARG A 1 98 ? 15.306 -13.125 -6.846 1.00 49.03 98 ARG A O 1
ATOM 788 N N . THR A 1 99 ? 17.531 -13.330 -6.631 1.00 51.41 99 THR A N 1
ATOM 789 C CA . THR A 1 99 ? 17.866 -13.237 -8.058 1.00 51.41 99 THR A CA 1
ATOM 790 C C . THR A 1 99 ? 17.472 -14.506 -8.814 1.00 51.41 99 THR A C 1
ATOM 792 O O . THR A 1 99 ? 17.741 -15.619 -8.363 1.00 51.41 99 THR A O 1
ATOM 795 N N . CYS A 1 100 ? 16.849 -14.338 -9.982 1.00 46.16 100 CYS A N 1
ATOM 796 C CA . CYS A 1 100 ? 16.652 -15.409 -10.954 1.00 46.16 100 CYS A CA 1
ATOM 797 C C . CYS A 1 100 ? 18.001 -15.688 -11.634 1.00 46.16 100 CYS A C 1
ATOM 799 O O . CYS A 1 100 ? 18.655 -14.774 -12.137 1.00 46.16 100 CYS A O 1
ATOM 801 N N . SER A 1 101 ? 18.467 -16.933 -11.586 1.00 46.12 101 SER A N 1
ATOM 802 C CA . SER A 1 101 ? 19.771 -17.340 -12.105 1.00 46.12 101 SER A CA 1
ATOM 803 C C . SER A 1 101 ? 19.702 -17.648 -13.604 1.00 46.12 101 SER A C 1
ATOM 805 O O . SER A 1 101 ? 19.639 -18.814 -13.991 1.00 46.12 101 SER A O 1
ATOM 807 N N . THR A 1 102 ? 19.753 -16.622 -14.449 1.00 42.59 102 THR A N 1
ATOM 808 C CA . THR A 1 102 ? 19.999 -16.759 -15.894 1.00 42.59 102 THR A CA 1
ATOM 809 C C . THR A 1 102 ? 21.075 -15.761 -16.329 1.00 42.59 102 THR A C 1
ATOM 811 O O . THR A 1 102 ? 21.121 -14.618 -15.883 1.00 42.59 102 THR A O 1
ATOM 814 N N . LYS A 1 103 ? 22.036 -16.238 -17.127 1.00 46.81 103 LYS A N 1
ATOM 815 C CA . LYS A 1 103 ? 23.293 -15.552 -17.474 1.00 46.81 103 LYS A CA 1
ATOM 816 C C . LYS A 1 103 ? 23.129 -14.511 -18.597 1.00 46.81 103 LYS A C 1
ATOM 818 O O . LYS A 1 103 ? 23.894 -14.533 -19.555 1.00 46.81 103 LYS A O 1
ATOM 823 N N . GLU A 1 104 ? 22.182 -13.591 -18.479 1.00 48.91 104 GLU A N 1
ATOM 824 C CA . GLU A 1 104 ? 22.119 -12.396 -19.332 1.00 48.91 104 GLU A CA 1
ATOM 825 C C . GLU A 1 10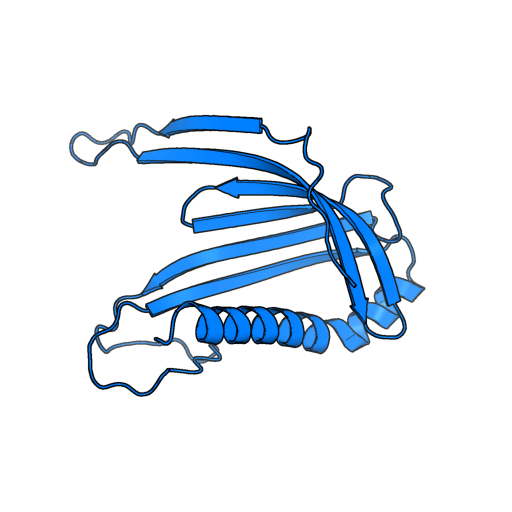4 ? 22.000 -11.149 -18.451 1.00 48.91 104 GLU A C 1
ATOM 827 O O . GLU A 1 104 ? 21.470 -11.208 -17.340 1.00 48.91 104 GLU A O 1
ATOM 832 N N . ALA A 1 105 ? 22.552 -10.021 -18.908 1.00 54.03 105 ALA A N 1
ATOM 833 C CA . ALA A 1 105 ? 22.499 -8.738 -18.209 1.00 54.03 105 ALA A CA 1
ATOM 834 C C . ALA A 1 105 ? 21.064 -8.180 -18.239 1.00 54.03 105 ALA A C 1
ATOM 836 O O . ALA A 1 105 ? 20.753 -7.234 -18.959 1.00 54.03 105 ALA A O 1
ATOM 837 N N . HIS A 1 106 ? 20.163 -8.816 -17.496 1.00 59.91 106 HIS A N 1
ATOM 838 C CA . HIS A 1 106 ? 18.776 -8.403 -17.397 1.00 59.91 106 HIS A CA 1
ATOM 839 C C . HIS A 1 106 ? 18.681 -7.148 -16.528 1.00 59.91 106 HIS A C 1
ATOM 841 O O . HIS A 1 106 ? 19.230 -7.095 -15.422 1.00 59.91 106 HIS A O 1
ATOM 847 N N . ALA A 1 107 ? 17.967 -6.140 -17.035 1.00 70.25 107 ALA A N 1
ATOM 848 C CA . ALA A 1 107 ? 17.545 -4.992 -16.247 1.00 70.25 107 ALA A CA 1
ATOM 849 C C . ALA A 1 107 ? 16.790 -5.495 -15.008 1.00 70.25 107 ALA A C 1
ATOM 851 O O . ALA A 1 107 ? 15.825 -6.252 -15.120 1.00 70.25 107 ALA A O 1
ATOM 852 N N . GLN A 1 108 ? 17.250 -5.110 -13.821 1.00 77.94 108 GLN A N 1
ATOM 853 C CA . GLN A 1 108 ? 16.599 -5.465 -12.565 1.00 77.94 108 GLN A CA 1
ATOM 854 C C . GLN A 1 108 ? 15.665 -4.332 -12.147 1.00 77.94 108 GLN A C 1
ATOM 856 O O . GLN A 1 108 ? 15.902 -3.168 -12.455 1.00 77.94 108 GLN A O 1
ATOM 861 N N . THR A 1 109 ? 14.595 -4.656 -11.425 1.00 84.81 109 THR A N 1
ATOM 862 C CA . THR A 1 109 ? 13.733 -3.642 -10.806 1.00 84.81 109 THR A CA 1
ATOM 863 C C . THR A 1 109 ? 13.917 -3.693 -9.299 1.00 84.81 109 THR A C 1
ATOM 865 O O . THR A 1 109 ? 13.598 -4.694 -8.658 1.00 84.81 109 THR A O 1
ATOM 868 N N . LEU A 1 110 ? 14.421 -2.604 -8.727 1.00 87.88 110 LEU A N 1
ATOM 869 C CA . LEU A 1 110 ? 14.425 -2.389 -7.291 1.00 87.88 110 LEU A CA 1
ATOM 870 C C . LEU A 1 110 ? 13.015 -1.991 -6.853 1.00 87.88 110 LEU A C 1
ATOM 872 O O . LEU A 1 110 ? 12.454 -1.019 -7.359 1.00 87.88 110 LEU A O 1
ATOM 876 N N . VAL A 1 111 ? 12.470 -2.727 -5.886 1.00 90.12 111 VAL A N 1
ATOM 877 C CA . VAL A 1 111 ? 11.162 -2.455 -5.285 1.00 90.12 111 VAL A CA 1
ATOM 878 C C . VAL A 1 111 ? 11.377 -1.940 -3.870 1.00 90.12 111 VAL A C 1
ATOM 880 O O . VAL A 1 111 ? 11.927 -2.650 -3.026 1.00 90.12 111 VAL A O 1
ATOM 883 N N . ARG A 1 112 ? 10.928 -0.715 -3.592 1.00 90.94 112 ARG A N 1
ATOM 884 C CA . ARG A 1 112 ? 10.837 -0.183 -2.230 1.00 90.94 112 ARG A CA 1
ATOM 885 C C . ARG A 1 112 ? 9.388 -0.238 -1.780 1.00 90.94 112 ARG A C 1
ATOM 887 O O . ARG A 1 112 ? 8.514 0.328 -2.429 1.00 90.94 112 ARG A O 1
ATOM 894 N N . PHE A 1 113 ? 9.152 -0.908 -0.661 1.00 91.06 113 PHE A N 1
ATOM 895 C CA . PHE A 1 113 ? 7.839 -0.992 -0.043 1.00 91.06 113 PHE A CA 1
ATOM 896 C C . PHE A 1 113 ? 7.892 -0.386 1.357 1.00 91.06 113 PHE A C 1
ATOM 898 O O . PHE A 1 113 ? 8.613 -0.878 2.225 1.00 91.06 113 PHE A O 1
ATOM 905 N N . THR A 1 114 ? 7.132 0.687 1.557 1.00 91.75 114 THR A N 1
ATOM 906 C CA . THR A 1 114 ? 7.040 1.422 2.820 1.00 91.75 114 THR A CA 1
ATOM 907 C C . THR A 1 114 ? 5.609 1.351 3.333 1.00 91.75 114 THR A C 1
ATOM 909 O O . THR A 1 114 ? 4.667 1.565 2.569 1.00 91.75 114 THR A O 1
ATOM 912 N N . ILE A 1 115 ? 5.439 1.079 4.627 1.00 89.50 115 ILE A N 1
ATOM 913 C CA . ILE A 1 115 ? 4.142 1.111 5.307 1.00 89.50 115 ILE A CA 1
ATOM 914 C C . ILE A 1 115 ? 4.254 2.037 6.518 1.00 89.50 115 ILE A C 1
ATOM 916 O O . ILE A 1 115 ? 5.117 1.846 7.372 1.00 89.50 115 ILE A O 1
ATOM 920 N N . GLU A 1 116 ? 3.349 3.003 6.599 1.00 90.94 116 GLU A N 1
ATOM 921 C CA . GLU A 1 116 ? 3.147 3.915 7.724 1.00 90.94 116 GLU A CA 1
ATOM 922 C C . GLU A 1 116 ? 1.752 3.641 8.297 1.00 90.94 116 GLU A C 1
ATOM 924 O O . GLU A 1 116 ? 0.783 3.561 7.540 1.00 90.94 116 GLU A O 1
ATOM 929 N N . TYR A 1 117 ? 1.619 3.475 9.614 1.00 88.00 117 TYR A N 1
ATOM 930 C CA . TYR A 1 117 ? 0.321 3.193 10.229 1.00 88.00 117 TYR A CA 1
ATOM 931 C C . TYR A 1 117 ? 0.214 3.732 11.656 1.00 88.00 117 TYR A C 1
ATOM 933 O O . TYR A 1 117 ? 1.194 3.813 12.391 1.00 88.00 117 TYR A O 1
ATOM 941 N N . GLU A 1 118 ? -1.011 4.056 12.052 1.00 89.44 118 GLU A N 1
ATOM 942 C CA . GLU A 1 118 ? -1.407 4.421 13.406 1.00 89.44 118 GLU A CA 1
ATOM 943 C C . GLU A 1 118 ? -2.802 3.846 13.665 1.00 89.44 118 GLU A C 1
ATOM 945 O O . GLU A 1 118 ? -3.733 4.063 12.884 1.00 89.44 118 GLU A O 1
ATOM 950 N N . PHE A 1 119 ? -2.962 3.111 14.763 1.00 88.12 119 PHE A N 1
ATOM 951 C CA . PHE A 1 119 ? -4.259 2.579 15.169 1.00 88.12 119 PHE A CA 1
ATOM 952 C C . PHE A 1 119 ? -4.985 3.554 16.088 1.00 88.12 119 PHE A C 1
ATOM 954 O O . PHE A 1 119 ? -4.365 4.245 16.893 1.00 88.12 119 PHE A O 1
ATOM 961 N N . VAL A 1 120 ? -6.316 3.548 16.026 1.00 87.81 120 VAL A N 1
ATOM 962 C CA . VAL A 1 120 ? -7.155 4.287 16.983 1.00 87.81 120 VAL A CA 1
ATOM 963 C C . VAL A 1 120 ? -6.998 3.717 18.400 1.00 87.81 120 VAL A C 1
ATOM 965 O O . VAL A 1 120 ? -7.050 4.445 19.386 1.00 87.81 120 VAL A O 1
ATOM 968 N N . SER A 1 121 ? -6.790 2.404 18.513 1.00 88.12 121 SER A N 1
ATOM 969 C CA . SER A 1 121 ? -6.723 1.681 19.783 1.00 88.12 121 SER A CA 1
ATOM 970 C C . SER A 1 121 ? -5.297 1.240 20.110 1.00 88.12 121 SER A C 1
ATOM 972 O O . SER A 1 121 ? -4.628 0.596 19.301 1.00 88.12 121 SER A O 1
ATOM 974 N N . VAL A 1 122 ? -4.866 1.510 21.345 1.00 88.00 122 VAL A N 1
ATOM 975 C CA . VAL A 1 122 ? -3.552 1.096 21.871 1.00 88.00 122 VAL A CA 1
ATOM 976 C C . VAL A 1 122 ? -3.381 -0.424 21.837 1.00 88.00 122 VAL A C 1
ATOM 978 O O . VAL A 1 122 ? -2.300 -0.909 21.523 1.00 88.00 122 VAL A O 1
ATOM 981 N N . LEU A 1 123 ? -4.450 -1.184 22.092 1.00 86.81 123 LEU A N 1
ATOM 982 C CA . LEU A 1 123 ? -4.409 -2.646 22.030 1.00 86.81 123 LEU A CA 1
ATOM 983 C C . LEU A 1 123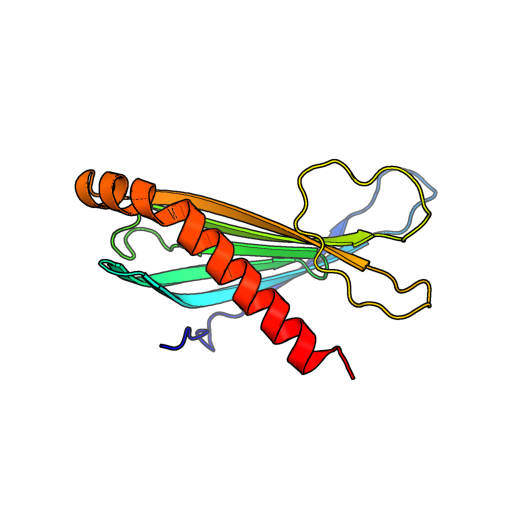 ? -4.100 -3.139 20.609 1.00 86.81 123 LEU A C 1
ATOM 985 O O . LEU A 1 123 ? -3.268 -4.027 20.430 1.00 86.81 123 LEU A O 1
ATOM 989 N N . HIS A 1 124 ? -4.727 -2.526 19.600 1.00 84.12 124 HIS A N 1
ATOM 990 C CA . HIS A 1 124 ? -4.441 -2.837 18.199 1.00 84.12 124 HIS A CA 1
ATOM 991 C C . HIS A 1 124 ? -2.999 -2.467 17.843 1.00 84.12 124 HIS A C 1
ATOM 993 O O . HIS A 1 124 ? -2.316 -3.261 17.206 1.00 84.12 124 HIS A O 1
ATOM 999 N N . ALA A 1 125 ? -2.503 -1.321 18.321 1.00 86.12 125 ALA A N 1
ATOM 1000 C CA . ALA A 1 125 ? -1.115 -0.914 18.111 1.00 86.12 125 ALA A CA 1
ATOM 1001 C C . ALA A 1 125 ? -0.113 -1.910 18.722 1.00 86.12 125 ALA A C 1
ATOM 1003 O O . ALA A 1 125 ? 0.838 -2.316 18.053 1.00 86.12 125 ALA A O 1
ATOM 1004 N N . GLN A 1 126 ? -0.347 -2.350 19.962 1.00 87.38 126 GLN A N 1
ATOM 1005 C CA . GLN A 1 126 ? 0.504 -3.334 20.634 1.00 87.38 126 GLN A CA 1
ATOM 1006 C C . GLN A 1 126 ? 0.529 -4.654 19.870 1.00 87.38 126 GLN A C 1
ATOM 1008 O O . GLN A 1 126 ? 1.597 -5.149 19.519 1.00 87.38 126 GLN A O 1
ATOM 1013 N N . ALA A 1 127 ? -0.638 -5.198 19.550 1.00 83.75 127 ALA A N 1
ATOM 1014 C CA . ALA A 1 127 ? -0.727 -6.466 18.850 1.00 83.75 127 ALA A CA 1
ATOM 1015 C C . ALA A 1 127 ? -0.170 -6.391 17.416 1.00 83.75 127 ALA A C 1
ATOM 1017 O O . ALA A 1 127 ? 0.523 -7.312 16.990 1.00 83.75 127 ALA A O 1
ATOM 1018 N N . ALA A 1 128 ? -0.391 -5.288 16.694 1.00 82.38 128 ALA A N 1
ATOM 1019 C CA . ALA A 1 128 ? 0.173 -5.073 15.364 1.00 82.38 128 ALA A CA 1
ATOM 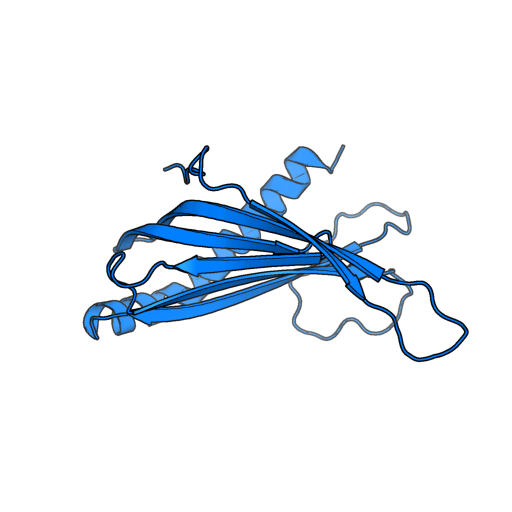1020 C C . ALA A 1 128 ? 1.706 -4.988 15.387 1.00 82.38 128 ALA A C 1
ATOM 1022 O O . ALA A 1 128 ? 2.357 -5.573 14.522 1.00 82.38 128 ALA A O 1
ATOM 1023 N N . SER A 1 129 ? 2.292 -4.342 16.400 1.00 84.25 129 SER A N 1
ATOM 1024 C CA . SER A 1 129 ? 3.751 -4.237 16.526 1.00 84.25 129 SER A CA 1
ATOM 1025 C C . SER A 1 129 ? 4.444 -5.600 16.628 1.00 84.25 129 SER A C 1
ATOM 1027 O O . SER A 1 129 ? 5.526 -5.782 16.074 1.00 84.25 129 SER A O 1
ATOM 1029 N N . LEU A 1 130 ? 3.786 -6.588 17.245 1.00 84.25 130 LEU A N 1
ATOM 1030 C CA . LEU A 1 130 ? 4.307 -7.952 17.382 1.00 84.25 130 LEU A CA 1
ATOM 1031 C C . LEU A 1 130 ? 4.336 -8.723 16.055 1.00 84.25 130 LEU A C 1
ATOM 1033 O O . LEU A 1 130 ? 5.063 -9.707 15.932 1.00 84.25 130 LEU A O 1
ATOM 1037 N N . VAL A 1 131 ? 3.531 -8.313 15.072 1.00 79.94 131 VAL A N 1
ATOM 1038 C CA . VAL A 1 131 ? 3.296 -9.085 13.839 1.00 79.94 131 VAL A CA 1
ATOM 1039 C C . VAL A 1 131 ? 3.644 -8.326 12.558 1.00 79.94 131 VAL A C 1
ATOM 1041 O O . VAL A 1 131 ? 3.637 -8.910 11.472 1.00 79.94 131 VAL A O 1
ATOM 1044 N N . PHE A 1 132 ? 3.982 -7.042 12.672 1.00 82.62 132 PHE A N 1
ATOM 1045 C CA . PHE A 1 132 ? 4.191 -6.146 11.540 1.00 82.62 132 PHE A CA 1
ATOM 1046 C C . PHE A 1 132 ? 5.308 -6.609 10.597 1.00 82.62 132 PHE A C 1
ATOM 1048 O O . PHE A 1 132 ? 5.106 -6.654 9.385 1.00 82.62 132 PHE A O 1
ATOM 1055 N N . ASP A 1 133 ? 6.463 -7.012 11.134 1.00 84.44 133 ASP A N 1
ATOM 1056 C CA . ASP A 1 133 ? 7.603 -7.457 10.318 1.00 84.44 133 ASP A CA 1
ATOM 1057 C C . ASP A 1 133 ? 7.233 -8.664 9.439 1.00 84.44 133 ASP A C 1
ATOM 1059 O O . ASP A 1 133 ? 7.503 -8.698 8.235 1.00 84.44 133 ASP A O 1
ATOM 1063 N N . LYS A 1 134 ? 6.512 -9.630 10.017 1.00 84.75 134 LYS A N 1
ATOM 1064 C CA . LYS A 1 134 ? 6.029 -10.800 9.282 1.00 84.75 134 LYS A CA 1
ATOM 1065 C C . LYS A 1 134 ? 4.981 -10.425 8.234 1.00 84.75 134 LYS A C 1
ATOM 1067 O O . LYS A 1 134 ? 5.020 -10.971 7.130 1.00 84.75 134 LYS A O 1
ATOM 1072 N N . MET A 1 135 ? 4.079 -9.492 8.541 1.00 81.56 135 MET A N 1
ATOM 1073 C CA . MET A 1 135 ? 3.094 -8.981 7.582 1.00 81.56 135 MET A CA 1
ATOM 1074 C C . MET A 1 135 ? 3.781 -8.328 6.374 1.00 81.56 135 MET A C 1
ATOM 1076 O O . MET A 1 135 ? 3.504 -8.706 5.235 1.00 81.56 135 MET A O 1
ATOM 1080 N N . ALA A 1 136 ? 4.703 -7.390 6.607 1.00 83.12 136 ALA A N 1
ATOM 1081 C CA . ALA A 1 136 ? 5.399 -6.673 5.541 1.00 83.12 136 ALA A CA 1
ATOM 1082 C C . ALA A 1 136 ? 6.183 -7.632 4.626 1.00 83.12 136 ALA A C 1
ATOM 1084 O O . ALA A 1 136 ? 6.073 -7.551 3.400 1.00 83.12 136 ALA A O 1
ATOM 1085 N N . LYS A 1 137 ? 6.900 -8.598 5.216 1.00 85.50 137 LYS A N 1
ATOM 1086 C CA . LYS A 1 137 ? 7.636 -9.636 4.475 1.00 85.50 137 LYS A CA 1
ATOM 1087 C C . LYS A 1 137 ? 6.719 -10.528 3.644 1.00 85.50 137 LYS A C 1
ATOM 1089 O O . LYS A 1 137 ? 7.042 -10.823 2.498 1.00 85.50 137 LYS A O 1
ATOM 1094 N N . THR A 1 138 ? 5.577 -10.932 4.198 1.00 85.50 138 THR A N 1
ATOM 1095 C CA . THR A 1 138 ? 4.609 -11.786 3.490 1.00 85.50 138 THR A CA 1
ATOM 1096 C C . THR A 1 138 ? 3.986 -11.051 2.303 1.00 85.50 138 THR A C 1
ATOM 1098 O O . THR A 1 138 ? 3.908 -11.616 1.216 1.00 85.50 138 THR A O 1
ATOM 1101 N N . ASN A 1 139 ? 3.621 -9.775 2.473 1.00 83.88 139 ASN A N 1
ATOM 1102 C CA . ASN A 1 139 ? 3.096 -8.944 1.386 1.00 83.88 139 ASN A CA 1
ATOM 1103 C C . ASN A 1 139 ? 4.110 -8.787 0.245 1.00 83.88 139 ASN A C 1
ATOM 1105 O O . ASN A 1 139 ? 3.760 -8.963 -0.922 1.00 83.88 139 ASN A O 1
ATOM 1109 N N . LEU A 1 140 ? 5.371 -8.491 0.578 1.00 87.00 140 LEU A N 1
ATOM 1110 C CA . LEU A 1 140 ? 6.431 -8.369 -0.420 1.00 87.00 140 LEU A CA 1
ATOM 1111 C C . LEU A 1 140 ? 6.701 -9.706 -1.126 1.00 87.00 140 LEU A C 1
ATOM 1113 O O . LEU A 1 140 ? 6.852 -9.732 -2.344 1.00 87.00 140 LEU A O 1
ATOM 1117 N N . ALA A 1 141 ? 6.727 -10.818 -0.386 1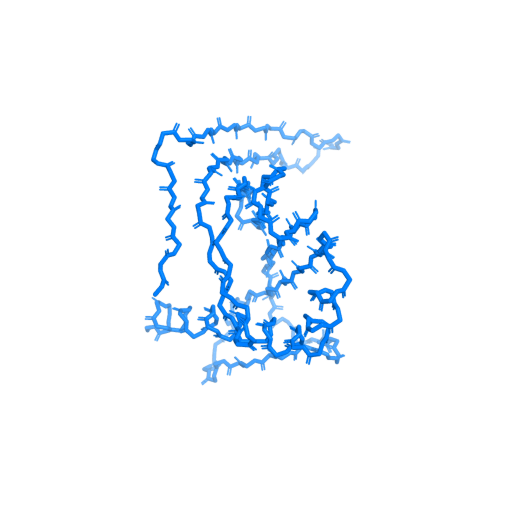.00 87.62 141 ALA A N 1
ATOM 1118 C CA . ALA A 1 141 ? 6.915 -12.147 -0.961 1.00 87.62 141 ALA A CA 1
ATOM 1119 C C . ALA A 1 141 ? 5.796 -12.500 -1.950 1.00 87.62 141 ALA A C 1
ATOM 1121 O O . ALA A 1 141 ? 6.096 -12.876 -3.078 1.00 87.62 141 ALA A O 1
ATOM 1122 N N . ALA A 1 142 ? 4.530 -12.293 -1.575 1.00 87.00 142 ALA A N 1
ATOM 1123 C CA . ALA A 1 142 ? 3.386 -12.547 -2.449 1.00 87.00 142 ALA A CA 1
ATOM 1124 C C . ALA A 1 142 ? 3.440 -11.711 -3.741 1.00 87.00 142 ALA A C 1
ATOM 1126 O O . ALA A 1 142 ? 3.157 -12.225 -4.824 1.00 87.00 142 ALA A O 1
ATOM 1127 N N . TYR A 1 143 ? 3.859 -10.443 -3.648 1.00 87.62 143 TYR A N 1
ATOM 1128 C CA . TYR A 1 143 ? 4.093 -9.601 -4.822 1.00 87.62 143 TYR A CA 1
ATOM 1129 C C . TYR A 1 143 ? 5.172 -10.193 -5.744 1.00 87.62 143 TYR A C 1
ATOM 1131 O O . TYR A 1 143 ? 4.935 -10.372 -6.939 1.00 87.62 143 TYR A O 1
ATOM 1139 N N . LEU A 1 144 ? 6.340 -10.543 -5.196 1.00 88.75 144 LEU A N 1
ATOM 1140 C CA . LEU A 1 144 ? 7.445 -11.109 -5.977 1.00 88.75 144 LEU A CA 1
ATOM 1141 C C . LEU A 1 144 ? 7.080 -12.460 -6.602 1.00 88.75 144 LEU A C 1
ATOM 1143 O O . LEU A 1 144 ? 7.490 -12.756 -7.723 1.00 88.75 144 LEU A O 1
ATOM 1147 N N . ASP A 1 145 ? 6.317 -13.284 -5.892 1.00 89.19 145 ASP A N 1
ATOM 1148 C CA . ASP A 1 145 ? 5.836 -14.574 -6.383 1.00 89.19 145 ASP A CA 1
ATOM 1149 C C . ASP A 1 145 ? 4.900 -14.374 -7.580 1.00 89.19 145 ASP A C 1
ATOM 1151 O O . ASP A 1 145 ? 5.097 -14.997 -8.623 1.00 89.19 145 ASP A O 1
ATOM 1155 N N . ARG A 1 146 ? 3.986 -13.400 -7.494 1.00 89.62 146 ARG A N 1
ATOM 1156 C CA . ARG A 1 146 ? 3.111 -13.034 -8.610 1.00 89.62 146 ARG A CA 1
ATOM 1157 C C . ARG A 1 146 ? 3.875 -12.489 -9.817 1.00 89.62 146 ARG A C 1
ATOM 1159 O O . ARG A 1 146 ? 3.510 -12.787 -10.953 1.00 89.62 146 ARG A O 1
ATOM 1166 N N . CYS A 1 147 ? 4.928 -11.701 -9.598 1.00 87.56 147 CYS A N 1
ATOM 1167 C CA . CYS A 1 147 ? 5.792 -11.244 -10.686 1.00 87.56 147 CYS A CA 1
ATOM 1168 C C . CYS A 1 147 ? 6.445 -12.418 -11.419 1.00 87.56 147 CYS A C 1
ATOM 1170 O O . CYS A 1 147 ? 6.472 -12.408 -12.646 1.00 87.56 147 CYS A O 1
ATOM 1172 N N . ARG A 1 148 ? 6.918 -13.439 -10.692 1.00 85.50 148 ARG A N 1
ATOM 1173 C CA . ARG A 1 148 ? 7.507 -14.634 -11.312 1.00 85.50 148 ARG A CA 1
ATOM 1174 C C . ARG A 1 148 ? 6.495 -15.370 -12.184 1.00 85.50 148 ARG A C 1
ATOM 1176 O O . ARG A 1 148 ? 6.768 -15.628 -13.345 1.00 85.50 148 ARG A O 1
ATOM 1183 N N . GLU A 1 149 ? 5.288 -15.602 -11.678 1.00 89.62 149 GLU A N 1
ATOM 1184 C CA . GLU A 1 149 ? 4.224 -16.240 -12.469 1.00 89.62 149 GLU A CA 1
ATOM 1185 C C . GLU A 1 149 ? 3.878 -15.488 -13.767 1.00 89.62 149 GLU A C 1
ATOM 1187 O O . GLU A 1 149 ? 3.490 -16.106 -14.759 1.00 89.62 149 GLU A O 1
ATOM 1192 N N . LEU A 1 150 ? 3.955 -14.154 -13.755 1.00 88.00 150 LEU A N 1
ATOM 1193 C CA . LEU A 1 150 ? 3.550 -13.318 -14.887 1.00 88.00 150 LEU A CA 1
ATOM 1194 C C . LEU A 1 150 ? 4.669 -13.058 -15.898 1.00 88.00 150 LEU A C 1
ATOM 1196 O O . LEU A 1 150 ? 4.378 -12.973 -17.094 1.00 88.00 150 LEU A O 1
ATOM 1200 N N . TYR A 1 151 ? 5.907 -12.899 -15.429 1.00 82.69 151 TYR A N 1
ATOM 1201 C CA . TYR A 1 151 ? 7.015 -12.364 -16.224 1.00 82.69 151 TYR A CA 1
ATOM 1202 C C . TYR A 1 151 ? 8.202 -13.325 -16.394 1.00 82.69 151 TYR A C 1
ATOM 1204 O O . TYR A 1 151 ? 9.047 -13.050 -17.237 1.00 82.69 151 TYR A O 1
ATOM 1212 N N . ASP A 1 152 ? 8.276 -14.436 -15.654 1.00 74.50 152 ASP A N 1
ATOM 1213 C CA . ASP A 1 152 ? 9.380 -15.416 -15.726 1.00 74.50 152 ASP A CA 1
ATOM 1214 C C . ASP A 1 152 ? 9.121 -16.487 -16.813 1.00 74.50 152 ASP A C 1
ATOM 1216 O O . ASP A 1 152 ? 9.172 -17.687 -16.548 1.00 74.50 152 ASP A O 1
ATOM 1220 N N . LYS A 1 153 ? 8.742 -16.044 -18.023 1.00 56.00 153 LYS A N 1
ATOM 1221 C CA . LYS A 1 153 ? 8.465 -16.910 -19.187 1.00 56.00 153 LYS A CA 1
ATOM 1222 C C . LYS A 1 153 ? 9.678 -17.096 -20.085 1.00 56.00 153 LYS A C 1
ATOM 1224 O O . LYS A 1 153 ? 10.344 -16.077 -20.366 1.00 56.00 153 LYS A O 1
#

Radius of gyration: 18.53 Å; chains: 1; bounding box: 46×42×44 Å

Secondary structure (DSSP, 8-state):
---EE-TT--EEEEEEE--SSTTS-PEEEEEEEEEEEEEEEETTEEEEEEEEEEEEETTEEEEEEPTTSSSEEEEEEEEEEEEE---SS---TT--------SS-PPEEEEEEEEEEEESSHHHHHHHHHHHHHHHHHHHHHHHHHHHHHH--